Protein AF-A0A5N8YRC0-F1 (afdb_monomer)

Sequence (145 aa):
MTNIEQLAKLLASRNSIDKEIGDIIGRPALTGHIGEYIAANVFNIALSESASEKSLDGYFQSGKLAGKSVNIKYYTVMGRLLDITPDSLPNYYLVMVGSSVAGESSRETIYPTDIASVYLFESTSVQQIQRYAKRTRATPIQICR

Secondary structure (DSSP, 8-state):
--HHHHHHHHHHHHHHHHHHHHHHHTS---HHHHHHHHHHHHHTEEE-S-TTSTT--EEE-SGGGTT-EEEEEEESS--S-----TTS--SEEEEEEPPPP--SSTTS--------EEEEEEHHHHHHHHHHHHHS-PPPP----

Solvent-accessible surface area (backbone atoms only — not comparable to full-atom values): 8608 Å² total; per-residue (Å²): 136,53,74,66,61,53,48,53,52,54,52,53,55,48,53,52,52,37,45,57,47,13,69,73,68,74,44,72,63,42,61,62,53,51,37,47,51,51,47,26,71,74,63,44,30,51,65,55,94,56,85,80,50,86,38,47,45,27,28,26,71,52,75,98,50,45,76,37,36,27,24,73,44,50,36,41,48,74,62,100,69,82,92,79,49,90,92,47,73,31,54,28,38,41,39,35,25,13,50,81,70,93,60,96,50,80,90,85,53,78,79,44,87,50,77,68,44,77,46,78,43,49,41,70,60,53,51,51,53,52,57,52,49,73,74,39,96,67,74,89,81,85,87,79,134

Structure (mmCIF, N/CA/C/O backbone):
data_AF-A0A5N8YRC0-F1
#
_entry.id   AF-A0A5N8YRC0-F1
#
loop_
_atom_site.group_PDB
_atom_site.id
_atom_site.type_symbol
_atom_site.label_atom_id
_atom_site.label_alt_id
_atom_site.label_comp_id
_atom_site.label_asym_id
_atom_site.label_entity_id
_atom_site.label_seq_id
_atom_site.pdbx_PDB_ins_code
_atom_site.Cartn_x
_atom_site.Cartn_y
_atom_site.Cartn_z
_atom_site.occupancy
_atom_site.B_iso_or_equiv
_atom_site.auth_seq_id
_atom_site.auth_comp_id
_atom_site.auth_asym_id
_atom_site.auth_atom_id
_atom_site.pdbx_PDB_model_num
ATOM 1 N N . MET A 1 1 ? 21.860 -0.407 -31.370 1.00 72.81 1 MET A N 1
ATOM 2 C CA . MET A 1 1 ? 20.988 -0.957 -30.318 1.00 72.81 1 MET A CA 1
ATOM 3 C C . MET A 1 1 ? 19.606 -0.367 -30.527 1.00 72.81 1 MET A C 1
ATOM 5 O O . MET A 1 1 ? 19.508 0.845 -30.671 1.00 72.81 1 MET A O 1
ATOM 9 N N . THR A 1 2 ? 18.582 -1.198 -30.680 1.00 94.00 2 THR A N 1
ATOM 10 C CA . THR A 1 2 ? 17.208 -0.765 -30.986 1.00 94.00 2 THR A CA 1
ATOM 11 C C . THR A 1 2 ? 16.439 -0.401 -29.709 1.00 94.00 2 THR A C 1
ATOM 13 O O . THR A 1 2 ? 16.813 -0.822 -28.613 1.00 94.00 2 THR A O 1
ATOM 16 N N . ASN A 1 3 ? 15.331 0.344 -29.830 1.00 96.12 3 ASN A N 1
ATOM 17 C CA . ASN A 1 3 ? 14.487 0.699 -28.675 1.00 96.12 3 ASN A CA 1
ATOM 18 C C . ASN A 1 3 ? 13.998 -0.541 -27.904 1.00 96.12 3 ASN A C 1
ATOM 20 O O . ASN A 1 3 ? 13.901 -0.509 -26.679 1.00 96.12 3 ASN A O 1
ATOM 24 N N . ILE A 1 4 ? 13.729 -1.648 -28.607 1.00 97.06 4 ILE A N 1
ATOM 25 C CA . ILE A 1 4 ? 13.263 -2.891 -27.983 1.00 97.06 4 ILE A CA 1
ATOM 26 C C . ILE A 1 4 ? 14.382 -3.609 -27.214 1.00 97.06 4 ILE A C 1
ATOM 28 O O . ILE A 1 4 ? 14.144 -4.114 -26.120 1.00 97.06 4 ILE A O 1
ATOM 32 N N . G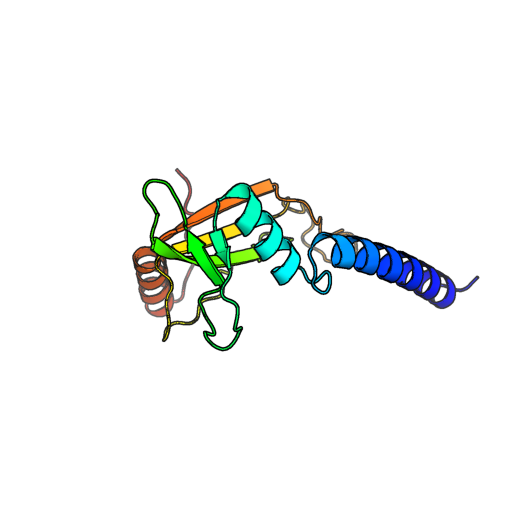LU A 1 5 ? 15.620 -3.585 -27.717 1.00 96.88 5 GLU A N 1
ATOM 33 C CA . GLU A 1 5 ? 16.788 -4.125 -27.006 1.00 96.88 5 GLU A CA 1
ATOM 34 C C . GLU A 1 5 ? 17.095 -3.322 -25.738 1.00 96.88 5 GLU A C 1
ATOM 36 O O . GLU A 1 5 ? 17.454 -3.891 -24.706 1.00 96.88 5 GLU A O 1
ATOM 41 N N . GLN A 1 6 ? 16.942 -1.996 -25.798 1.00 97.38 6 GLN A N 1
ATOM 42 C CA . GLN A 1 6 ? 17.086 -1.137 -24.624 1.00 97.38 6 GLN A CA 1
ATOM 43 C C . GLN A 1 6 ? 16.000 -1.415 -23.585 1.00 97.38 6 GLN A C 1
ATOM 45 O O . GLN A 1 6 ? 16.320 -1.574 -22.406 1.00 97.38 6 GLN A O 1
ATOM 50 N N . LEU A 1 7 ? 14.742 -1.539 -24.013 1.00 96.88 7 LEU A N 1
ATOM 51 C CA . LEU A 1 7 ? 13.634 -1.872 -23.122 1.00 96.88 7 LEU A CA 1
ATOM 52 C C . LEU A 1 7 ? 13.839 -3.233 -22.444 1.00 96.88 7 LEU A C 1
ATOM 54 O O . LEU A 1 7 ? 13.665 -3.338 -21.234 1.00 96.88 7 LEU A O 1
ATOM 58 N N . ALA A 1 8 ? 14.273 -4.256 -23.185 1.00 97.56 8 ALA A N 1
ATOM 59 C CA . ALA A 1 8 ? 14.539 -5.579 -22.624 1.00 97.56 8 ALA A CA 1
ATOM 60 C C . ALA A 1 8 ? 15.605 -5.545 -21.513 1.00 97.56 8 ALA A C 1
ATOM 62 O O . ALA A 1 8 ? 15.423 -6.173 -20.470 1.00 97.56 8 ALA A O 1
ATOM 63 N N . LYS A 1 9 ? 16.686 -4.769 -21.690 1.00 97.56 9 LYS A N 1
ATOM 64 C CA . LYS A 1 9 ? 17.712 -4.597 -20.646 1.00 97.56 9 LYS A CA 1
ATOM 65 C C . LYS A 1 9 ? 17.160 -3.897 -19.405 1.00 97.56 9 LYS A C 1
ATOM 67 O O . LYS A 1 9 ? 17.417 -4.353 -18.297 1.00 97.56 9 LYS A O 1
ATOM 72 N N . LEU A 1 10 ? 16.374 -2.833 -19.585 1.00 97.69 10 LEU A N 1
ATOM 73 C CA . LEU A 1 10 ? 15.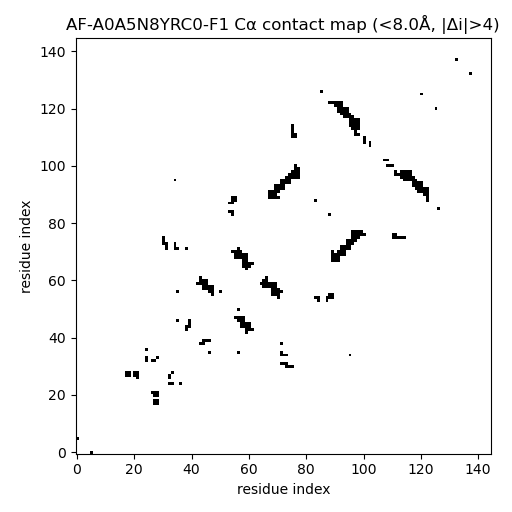748 -2.116 -18.470 1.00 97.69 10 LEU A CA 1
ATOM 74 C C . LEU A 1 10 ? 14.769 -3.007 -17.696 1.00 97.69 10 LEU A C 1
ATOM 76 O O . LEU A 1 10 ? 14.752 -2.971 -16.469 1.00 97.69 10 LEU A O 1
ATOM 80 N N . LEU A 1 11 ? 13.995 -3.842 -18.394 1.00 97.56 11 LEU A N 1
ATOM 81 C CA . LEU A 1 11 ? 13.104 -4.816 -17.762 1.00 97.56 11 LEU A CA 1
ATOM 82 C C . LEU A 1 11 ? 13.881 -5.877 -16.974 1.00 97.56 11 LEU A C 1
ATOM 84 O O . LEU A 1 11 ? 13.478 -6.220 -15.869 1.00 97.56 11 LEU A O 1
ATOM 88 N N . ALA A 1 12 ? 15.015 -6.357 -17.489 1.00 97.31 12 ALA A N 1
ATOM 89 C CA . ALA A 1 12 ? 15.867 -7.291 -16.754 1.00 97.31 12 ALA A CA 1
ATOM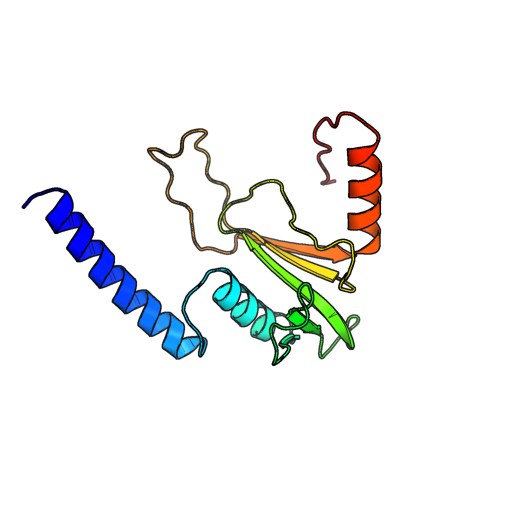 90 C C . ALA A 1 12 ? 16.434 -6.662 -15.469 1.00 97.31 12 ALA A C 1
ATOM 92 O O . ALA A 1 12 ? 16.382 -7.283 -14.408 1.00 97.31 12 ALA A O 1
ATOM 93 N N . SER A 1 13 ? 16.909 -5.413 -15.540 1.00 97.88 13 SER A N 1
ATOM 94 C CA . SER A 1 13 ? 17.353 -4.664 -14.357 1.00 97.88 13 SER A CA 1
ATOM 95 C C . SER A 1 13 ? 16.222 -4.460 -13.351 1.00 97.88 13 SER A C 1
ATOM 97 O O . SER A 1 13 ? 16.422 -4.682 -12.160 1.00 97.88 13 SER A O 1
ATOM 99 N N . ARG A 1 14 ? 15.019 -4.104 -13.819 1.00 95.56 14 ARG A N 1
ATOM 100 C CA . ARG A 1 14 ? 13.838 -3.974 -12.960 1.00 95.56 14 ARG A CA 1
ATOM 101 C C . ARG A 1 14 ? 13.496 -5.289 -12.263 1.00 95.56 14 ARG A C 1
ATOM 103 O O . ARG A 1 14 ? 13.290 -5.281 -11.061 1.00 95.56 14 ARG A O 1
ATOM 110 N N . ASN A 1 15 ? 13.500 -6.409 -12.982 1.00 97.31 15 ASN A N 1
ATOM 111 C CA . ASN A 1 15 ? 13.211 -7.719 -12.397 1.00 97.31 15 ASN A CA 1
ATOM 112 C C . ASN A 1 15 ? 14.221 -8.106 -11.302 1.00 97.31 15 ASN A C 1
ATOM 114 O O . ASN A 1 15 ? 13.838 -8.746 -10.326 1.00 97.31 15 ASN A O 1
ATOM 118 N N . SER A 1 16 ? 15.495 -7.721 -11.445 1.00 98.00 16 SER A N 1
ATOM 119 C CA . SER A 1 16 ? 16.504 -7.919 -10.393 1.00 98.00 16 SER A CA 1
ATOM 120 C C . SER A 1 16 ? 16.170 -7.112 -9.139 1.00 98.00 16 SER A C 1
ATOM 122 O O . SER A 1 16 ? 16.147 -7.667 -8.047 1.00 98.00 16 SER A O 1
ATOM 124 N N . ILE A 1 17 ? 15.837 -5.830 -9.306 1.00 97.25 17 ILE A N 1
ATOM 125 C CA . ILE A 1 17 ? 15.443 -4.947 -8.199 1.00 97.25 17 ILE A CA 1
ATOM 126 C C . ILE A 1 17 ? 14.168 -5.467 -7.521 1.00 97.25 17 ILE A C 1
ATOM 128 O O . ILE A 1 17 ? 14.111 -5.560 -6.299 1.00 97.25 17 ILE A O 1
ATOM 132 N N . ASP A 1 18 ? 13.161 -5.865 -8.301 1.00 97.00 18 ASP A N 1
ATOM 133 C CA . ASP A 1 18 ? 11.906 -6.415 -7.781 1.00 97.00 18 ASP A CA 1
ATOM 134 C C . ASP A 1 18 ? 12.145 -7.726 -7.012 1.00 97.00 18 ASP A C 1
ATOM 136 O O . ASP A 1 18 ? 11.4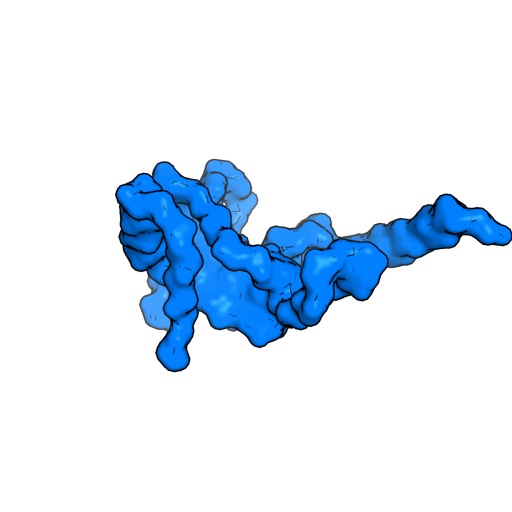52 -8.004 -6.031 1.00 97.00 18 ASP A O 1
ATOM 140 N N . LYS A 1 19 ? 13.153 -8.519 -7.404 1.00 97.88 19 LYS A N 1
ATOM 141 C CA . LYS A 1 19 ? 13.583 -9.692 -6.636 1.00 97.88 19 LYS A CA 1
ATOM 142 C C . LYS A 1 19 ? 14.221 -9.287 -5.306 1.00 97.88 19 LYS A C 1
ATOM 144 O O . LYS A 1 19 ? 13.851 -9.853 -4.286 1.00 97.88 19 LYS A O 1
ATOM 149 N N . GLU A 1 20 ? 15.132 -8.318 -5.300 1.00 98.50 20 GLU A N 1
ATOM 150 C CA . GLU A 1 20 ? 15.769 -7.824 -4.068 1.00 98.50 20 GLU A CA 1
ATOM 151 C C . GLU A 1 20 ? 14.737 -7.248 -3.085 1.00 98.50 20 GLU A C 1
ATOM 153 O O . GLU A 1 20 ? 14.762 -7.565 -1.897 1.00 98.50 20 GLU A O 1
ATOM 158 N N . ILE A 1 21 ? 13.769 -6.471 -3.582 1.00 97.62 21 ILE A N 1
ATOM 159 C CA . ILE A 1 21 ? 12.629 -6.000 -2.783 1.00 97.62 21 ILE A CA 1
ATOM 160 C C . ILE A 1 21 ? 11.823 -7.194 -2.268 1.00 97.62 21 ILE A C 1
ATOM 162 O O . ILE A 1 21 ? 11.450 -7.224 -1.097 1.00 97.62 21 ILE A O 1
ATOM 166 N N . GLY A 1 22 ? 11.562 -8.182 -3.127 1.00 97.25 22 GLY A N 1
ATOM 167 C CA . GLY A 1 22 ? 10.813 -9.377 -2.763 1.00 97.25 22 GLY A CA 1
ATOM 168 C C . GLY A 1 22 ? 11.467 -10.196 -1.651 1.00 97.25 22 GLY A C 1
ATOM 169 O O . GLY A 1 22 ? 10.771 -10.671 -0.755 1.00 97.25 22 GLY A O 1
ATOM 170 N N . ASP A 1 23 ? 12.796 -10.289 -1.667 1.00 98.06 23 ASP A N 1
ATOM 171 C CA . ASP A 1 23 ? 13.591 -10.947 -0.630 1.00 98.06 23 ASP A CA 1
ATOM 172 C C . ASP A 1 23 ? 13.495 -10.189 0.717 1.00 98.06 23 ASP A C 1
ATOM 174 O O . ASP A 1 23 ? 13.475 -10.820 1.772 1.00 98.06 23 ASP A O 1
ATOM 178 N N . ILE A 1 24 ? 13.360 -8.853 0.701 1.00 97.75 24 ILE A N 1
ATOM 179 C CA . ILE A 1 24 ? 13.154 -8.023 1.907 1.00 97.75 24 ILE A CA 1
ATOM 180 C C . ILE A 1 24 ? 11.730 -8.170 2.459 1.00 97.75 24 ILE A C 1
ATOM 182 O O . ILE A 1 24 ? 11.544 -8.325 3.668 1.00 97.75 24 ILE A O 1
ATOM 186 N N . ILE A 1 25 ? 10.717 -8.088 1.589 1.00 95.88 25 ILE A N 1
ATOM 187 C CA . ILE A 1 25 ? 9.309 -8.067 2.018 1.00 95.88 25 ILE A CA 1
ATOM 188 C C . ILE A 1 25 ? 8.697 -9.468 2.171 1.00 95.88 25 ILE A C 1
ATOM 190 O O . ILE A 1 25 ? 7.574 -9.599 2.654 1.00 95.88 25 ILE A O 1
ATOM 194 N N . GLY A 1 26 ? 9.405 -10.514 1.731 1.00 95.19 26 GLY A N 1
ATOM 195 C CA . GLY A 1 26 ? 8.958 -11.910 1.764 1.00 95.19 26 GLY A CA 1
ATOM 196 C C . GLY A 1 26 ? 7.842 -12.253 0.767 1.00 95.19 26 GLY A C 1
ATOM 197 O O . GLY A 1 26 ? 7.210 -13.301 0.889 1.00 95.19 26 GLY A O 1
ATOM 198 N N . ARG A 1 27 ? 7.550 -11.372 -0.199 1.00 93.12 27 ARG A N 1
ATOM 199 C CA . ARG A 1 27 ? 6.461 -11.490 -1.192 1.00 93.12 27 ARG A CA 1
ATOM 200 C C . ARG A 1 27 ? 6.866 -10.800 -2.501 1.00 93.12 27 ARG A C 1
ATOM 202 O O . ARG A 1 27 ? 7.748 -9.954 -2.474 1.00 93.12 27 ARG A O 1
ATOM 209 N N . PRO A 1 28 ? 6.225 -11.079 -3.652 1.00 95.50 28 PRO A N 1
ATOM 210 C CA . PRO A 1 28 ? 6.515 -10.349 -4.890 1.00 95.50 28 PRO A CA 1
ATOM 211 C C . PRO A 1 28 ? 6.369 -8.830 -4.711 1.00 95.50 28 PRO A C 1
ATOM 213 O O . PRO A 1 28 ? 5.407 -8.402 -4.072 1.00 95.50 28 PRO A O 1
ATOM 216 N N . ALA A 1 29 ? 7.262 -8.033 -5.309 1.00 94.44 29 ALA A N 1
ATOM 217 C CA . ALA A 1 29 ? 7.330 -6.567 -5.203 1.00 94.44 29 ALA A CA 1
ATOM 218 C C . ALA A 1 29 ? 6.191 -5.821 -5.936 1.00 94.44 29 ALA A C 1
ATOM 220 O O . ALA A 1 29 ? 6.397 -4.899 -6.722 1.00 94.44 29 ALA A O 1
ATOM 221 N N . LEU A 1 30 ? 4.950 -6.231 -5.685 1.00 92.00 30 LEU A N 1
ATOM 222 C CA . LEU A 1 30 ? 3.754 -5.531 -6.128 1.00 92.00 30 LEU A CA 1
ATOM 223 C C . LEU A 1 30 ? 3.496 -4.340 -5.206 1.00 92.00 30 LEU A C 1
ATOM 225 O O . LEU A 1 30 ? 3.705 -4.432 -3.998 1.00 92.00 30 LEU A O 1
ATOM 229 N N . THR A 1 31 ? 2.959 -3.247 -5.753 1.00 90.38 31 THR A N 1
ATOM 230 C CA . THR A 1 31 ? 2.630 -2.033 -4.986 1.00 90.38 31 THR A CA 1
ATOM 231 C C . THR A 1 31 ? 1.795 -2.338 -3.739 1.00 90.38 31 THR A C 1
ATOM 233 O O . THR A 1 31 ? 2.095 -1.814 -2.673 1.00 90.38 31 THR A O 1
ATOM 236 N N . GLY A 1 32 ? 0.804 -3.233 -3.840 1.00 90.56 32 GLY A N 1
ATOM 237 C CA . GLY A 1 32 ? 0.001 -3.667 -2.691 1.00 90.56 32 GLY A CA 1
ATOM 238 C C . GLY A 1 32 ? 0.843 -4.308 -1.585 1.00 90.56 32 GLY A C 1
ATOM 239 O O . GLY A 1 32 ? 0.802 -3.847 -0.452 1.00 90.56 32 GLY A O 1
ATOM 240 N N . HIS A 1 33 ? 1.687 -5.288 -1.922 1.00 93.75 33 HIS A N 1
ATOM 241 C CA . HIS A 1 33 ? 2.533 -5.981 -0.943 1.00 93.75 33 HIS A CA 1
ATOM 242 C C . HIS A 1 33 ? 3.586 -5.064 -0.312 1.00 93.75 33 HIS A C 1
ATOM 244 O O . HIS A 1 33 ? 3.845 -5.157 0.884 1.00 93.75 33 HIS A O 1
ATOM 250 N N . ILE A 1 34 ? 4.181 -4.163 -1.101 1.00 94.94 34 ILE A N 1
ATOM 251 C CA . ILE A 1 34 ? 5.111 -3.152 -0.583 1.00 94.94 34 ILE A CA 1
ATOM 252 C C . ILE A 1 34 ? 4.377 -2.244 0.412 1.00 94.94 34 ILE A C 1
ATOM 254 O O . ILE A 1 34 ? 4.882 -1.986 1.502 1.00 94.94 34 ILE A O 1
ATOM 258 N N . GLY A 1 35 ? 3.167 -1.799 0.059 1.00 94.06 35 GLY A N 1
ATOM 259 C CA . GLY A 1 35 ? 2.321 -0.997 0.938 1.00 94.06 35 GLY A CA 1
ATOM 260 C C . GLY A 1 35 ? 1.975 -1.727 2.237 1.00 94.06 35 GLY A C 1
ATOM 261 O O . GLY A 1 35 ? 2.182 -1.185 3.319 1.00 94.06 35 GLY A O 1
ATOM 262 N N . GLU A 1 36 ? 1.510 -2.970 2.149 1.00 95.50 36 GLU A N 1
ATOM 263 C CA . GLU A 1 36 ? 1.219 -3.819 3.309 1.00 95.50 36 GLU A CA 1
ATOM 264 C C . GLU A 1 36 ? 2.440 -3.974 4.221 1.00 95.50 36 GLU A C 1
ATOM 266 O O . GLU A 1 36 ? 2.333 -3.758 5.427 1.00 95.50 36 GLU A O 1
ATOM 271 N N . TYR A 1 37 ? 3.611 -4.282 3.653 1.00 96.56 37 TYR A N 1
ATOM 272 C CA . TYR A 1 37 ? 4.850 -4.445 4.410 1.00 96.56 37 TYR A CA 1
ATOM 273 C C . TYR A 1 37 ? 5.247 -3.162 5.148 1.00 96.56 37 TYR A C 1
ATOM 275 O O . TYR A 1 37 ? 5.544 -3.196 6.345 1.00 96.56 37 TYR A O 1
ATOM 283 N N . ILE A 1 38 ? 5.226 -2.014 4.464 1.00 96.31 38 ILE A N 1
ATOM 284 C CA . ILE A 1 38 ? 5.537 -0.719 5.082 1.00 96.31 38 ILE A CA 1
ATOM 285 C C . ILE A 1 38 ? 4.538 -0.423 6.202 1.00 96.31 38 ILE A C 1
ATOM 287 O O . ILE A 1 38 ? 4.939 -0.080 7.314 1.00 96.31 38 ILE A O 1
ATOM 291 N N . ALA A 1 39 ? 3.243 -0.592 5.938 1.00 96.19 39 ALA A N 1
ATOM 292 C CA . ALA A 1 39 ? 2.199 -0.296 6.906 1.00 96.19 39 ALA A CA 1
ATOM 293 C C . ALA A 1 39 ? 2.286 -1.189 8.155 1.00 96.19 39 ALA A C 1
ATOM 295 O O . ALA A 1 39 ? 2.161 -0.685 9.273 1.00 96.19 39 ALA A O 1
ATOM 296 N N . ALA A 1 40 ? 2.559 -2.484 7.976 1.00 96.81 40 ALA A N 1
ATOM 297 C CA . ALA A 1 40 ? 2.766 -3.435 9.063 1.00 96.81 40 ALA A CA 1
ATOM 298 C C . ALA A 1 40 ? 3.877 -2.988 10.015 1.00 96.81 40 ALA A C 1
ATOM 300 O O . ALA A 1 40 ? 3.666 -2.930 11.227 1.00 96.81 40 ALA A O 1
ATOM 301 N N . ASN A 1 41 ? 5.025 -2.599 9.458 1.00 96.81 41 ASN A N 1
ATOM 302 C CA . ASN A 1 41 ? 6.201 -2.216 10.234 1.00 96.81 41 ASN A CA 1
ATOM 303 C C . ASN A 1 41 ? 6.079 -0.817 10.861 1.00 96.81 41 ASN A C 1
ATOM 305 O O . ASN A 1 41 ? 6.502 -0.618 11.997 1.00 96.81 41 ASN A O 1
ATOM 309 N N . VAL A 1 42 ? 5.495 0.155 10.154 1.00 96.50 42 VAL A N 1
ATOM 310 C CA . VAL A 1 42 ? 5.414 1.549 10.629 1.00 96.50 42 VAL A CA 1
ATOM 311 C C . VAL A 1 42 ? 4.262 1.759 11.614 1.00 96.50 42 VAL A C 1
ATOM 313 O O . VAL A 1 42 ? 4.414 2.497 12.587 1.00 96.50 42 VAL A O 1
ATOM 316 N N . PHE A 1 43 ? 3.113 1.115 11.392 1.00 95.31 43 PHE A N 1
ATOM 317 C CA . PHE A 1 43 ? 1.902 1.317 12.202 1.00 95.31 43 PHE A CA 1
ATOM 318 C C . PHE A 1 43 ? 1.585 0.149 13.140 1.00 95.31 43 PHE A C 1
ATOM 320 O O . PHE A 1 43 ? 0.521 0.145 13.763 1.00 95.31 43 PHE A O 1
ATOM 327 N N . ASN A 1 44 ? 2.504 -0.813 13.266 1.00 97.00 44 ASN A N 1
ATOM 328 C CA . ASN A 1 44 ? 2.357 -2.007 14.096 1.00 97.00 44 ASN A CA 1
ATOM 329 C C . ASN A 1 44 ? 1.039 -2.748 13.795 1.00 97.00 44 ASN A C 1
ATOM 331 O O . ASN A 1 44 ? 0.147 -2.855 14.643 1.00 97.00 44 ASN A O 1
ATOM 335 N N . ILE A 1 45 ? 0.891 -3.192 12.544 1.00 96.88 45 ILE A N 1
ATOM 336 C CA . ILE A 1 45 ? -0.286 -3.921 12.050 1.00 96.88 45 ILE A CA 1
ATOM 337 C C . ILE A 1 45 ? 0.098 -5.388 11.860 1.00 96.88 45 ILE A C 1
ATOM 339 O O . ILE A 1 45 ? 1.064 -5.692 11.165 1.00 96.88 45 ILE A O 1
ATOM 343 N N . ALA A 1 46 ? -0.688 -6.300 12.434 1.00 96.44 46 ALA A N 1
ATOM 344 C CA . ALA A 1 46 ? -0.595 -7.713 12.090 1.00 96.44 46 ALA A CA 1
ATOM 345 C C . ALA A 1 46 ? -1.402 -7.955 10.818 1.00 96.44 46 ALA A C 1
ATOM 347 O O . ALA A 1 46 ? -2.622 -7.755 10.815 1.00 96.44 46 ALA A O 1
ATOM 348 N N . LEU A 1 47 ? -0.711 -8.352 9.751 1.00 94.44 47 LEU A N 1
ATOM 349 C CA . LEU A 1 47 ? -1.334 -8.682 8.476 1.00 94.44 47 LEU A CA 1
ATOM 350 C C . LEU A 1 47 ? -2.083 -10.014 8.575 1.00 94.44 47 LEU A C 1
ATOM 352 O O . LEU A 1 47 ? -1.641 -10.942 9.253 1.00 94.44 47 LEU A O 1
ATOM 356 N N . SER A 1 48 ? -3.221 -10.107 7.898 1.00 89.50 48 SER A N 1
ATOM 357 C CA . SER A 1 48 ? -3.991 -11.344 7.807 1.00 89.50 48 SER A CA 1
ATOM 358 C C . SER A 1 48 ? -3.285 -12.360 6.903 1.00 89.50 48 SER A C 1
ATOM 360 O O . SER A 1 48 ? -2.842 -12.033 5.807 1.00 89.50 48 SER A O 1
ATOM 362 N N . GLU A 1 49 ? -3.204 -13.616 7.350 1.00 74.44 49 GLU A N 1
ATOM 363 C CA . GLU A 1 49 ? -2.488 -14.685 6.629 1.00 74.44 49 GLU A CA 1
ATOM 364 C C . GLU A 1 49 ? -3.190 -15.134 5.336 1.00 74.44 49 GLU A C 1
ATOM 366 O O . GLU A 1 49 ? -2.553 -15.691 4.442 1.00 74.44 49 GLU A O 1
ATOM 371 N N . SER A 1 50 ? -4.500 -14.893 5.213 1.00 64.44 50 SER A N 1
ATOM 372 C CA . SER A 1 50 ? -5.301 -15.321 4.066 1.00 64.44 50 SER A CA 1
ATOM 373 C C . SER A 1 50 ? -5.926 -14.134 3.342 1.00 64.44 50 SER A C 1
ATOM 375 O O . SER A 1 50 ? -6.741 -13.407 3.905 1.00 64.44 50 SER A O 1
ATOM 377 N N . ALA A 1 51 ? -5.640 -14.022 2.043 1.00 58.06 51 ALA A N 1
ATOM 378 C CA . ALA A 1 51 ? -6.272 -13.074 1.120 1.00 58.06 51 ALA A CA 1
ATOM 379 C C . ALA A 1 51 ? -7.762 -13.386 0.826 1.00 58.06 51 ALA A C 1
ATOM 381 O O . ALA A 1 51 ? -8.350 -12.827 -0.102 1.00 58.06 51 ALA A O 1
ATOM 382 N N . SER A 1 52 ? -8.382 -14.317 1.563 1.00 56.69 52 SER A N 1
ATOM 383 C CA . SER A 1 52 ? -9.789 -14.699 1.391 1.00 56.69 52 SER A CA 1
ATOM 384 C C . SER A 1 52 ? -10.771 -13.639 1.903 1.00 56.69 52 SER A C 1
ATOM 386 O O . SER A 1 52 ? -11.899 -13.567 1.415 1.00 56.69 52 SER A O 1
ATOM 388 N N . GLU A 1 53 ? -10.349 -12.794 2.843 1.00 61.03 53 GLU A N 1
ATOM 389 C CA . GLU A 1 53 ? -11.109 -11.639 3.328 1.00 61.03 53 GLU A CA 1
ATOM 390 C C . GLU A 1 53 ? -10.866 -10.455 2.373 1.00 61.03 53 GLU A C 1
ATOM 392 O O . GLU A 1 53 ? -9.945 -9.669 2.559 1.00 61.03 53 GLU A O 1
ATOM 397 N N . LYS A 1 54 ? -11.677 -10.340 1.309 1.00 64.69 54 LYS A N 1
ATOM 398 C CA . LYS A 1 54 ? -11.507 -9.407 0.162 1.00 64.69 54 LYS A CA 1
ATOM 399 C C . LYS A 1 54 ? -11.396 -7.897 0.482 1.00 64.69 54 LYS A C 1
ATOM 401 O O . LYS A 1 54 ? -11.417 -7.076 -0.435 1.00 64.69 54 LYS A O 1
ATOM 406 N N . SER A 1 55 ? -11.352 -7.493 1.741 1.00 74.06 55 SER A N 1
ATOM 407 C CA . SER A 1 55 ? -11.450 -6.093 2.165 1.00 74.06 55 SER A CA 1
ATOM 408 C C . SER A 1 55 ? -10.706 -5.766 3.457 1.00 74.06 55 SER A C 1
ATOM 410 O O . SER A 1 55 ? -10.820 -4.641 3.948 1.00 74.06 55 SER A O 1
ATOM 412 N N . LEU A 1 56 ? -9.961 -6.717 4.018 1.00 86.81 56 LEU A N 1
ATOM 413 C CA . LEU A 1 56 ? -9.262 -6.561 5.285 1.00 86.81 56 LEU A CA 1
ATOM 414 C C . LEU A 1 56 ? -7.845 -7.088 5.126 1.00 86.81 56 LEU A C 1
ATOM 416 O O . LEU A 1 56 ? -7.653 -8.257 4.811 1.00 86.81 56 LEU A O 1
ATOM 420 N N . ASP A 1 57 ? -6.871 -6.220 5.385 1.00 92.44 57 ASP A N 1
ATOM 421 C CA . ASP A 1 57 ? -5.459 -6.574 5.236 1.00 92.44 57 ASP A CA 1
ATOM 422 C C . ASP A 1 57 ? -4.815 -6.884 6.590 1.00 92.44 57 ASP A C 1
ATOM 424 O O . ASP A 1 57 ? -3.820 -7.600 6.649 1.00 92.44 57 ASP A O 1
ATOM 428 N N . GLY A 1 58 ? -5.383 -6.387 7.696 1.00 94.62 58 GLY A N 1
ATOM 429 C CA . GLY A 1 58 ? -4.903 -6.722 9.032 1.00 94.62 58 GLY A CA 1
ATOM 430 C C . GLY A 1 58 ? -5.599 -5.996 10.178 1.00 94.62 58 GLY A C 1
ATOM 431 O O . GLY A 1 58 ? -6.674 -5.407 10.025 1.00 94.62 58 GLY A O 1
ATOM 432 N N . TYR A 1 59 ? -4.946 -6.027 11.342 1.00 96.12 59 TYR A N 1
ATOM 433 C CA . TYR A 1 59 ? -5.403 -5.395 12.583 1.00 96.12 59 TYR A CA 1
ATOM 434 C C . TYR A 1 59 ? -4.271 -4.639 13.277 1.00 96.12 59 TYR A C 1
ATOM 436 O O . TYR A 1 59 ? -3.176 -5.180 13.461 1.00 96.12 59 TYR A O 1
ATOM 444 N N . PHE A 1 60 ? -4.549 -3.418 13.736 1.00 97.12 60 PHE A N 1
ATOM 445 C CA . PHE A 1 60 ? -3.608 -2.676 14.580 1.00 97.12 60 PHE A CA 1
ATOM 446 C C . PHE A 1 60 ? -3.344 -3.437 15.884 1.00 97.12 60 PHE A C 1
ATOM 448 O O . PHE A 1 60 ? -4.279 -3.877 16.555 1.00 97.12 60 PHE A O 1
ATOM 455 N N . GLN A 1 61 ? -2.077 -3.553 16.272 1.00 98.00 61 GLN A N 1
ATOM 456 C CA . GLN A 1 61 ? -1.661 -4.322 17.449 1.00 98.00 61 GLN A CA 1
ATOM 457 C C . GLN A 1 61 ? -1.510 -3.469 18.712 1.00 98.00 61 GLN A C 1
ATOM 459 O O . GLN A 1 61 ? -1.467 -3.999 19.819 1.00 98.00 61 GLN A O 1
ATOM 464 N N . SER A 1 62 ? -1.434 -2.143 18.582 1.00 92.81 62 SER A N 1
ATOM 465 C CA . SER A 1 62 ? -1.159 -1.255 19.716 1.00 92.81 62 SER A CA 1
ATOM 466 C C . SER A 1 62 ? -1.823 0.115 19.600 1.00 92.81 62 SER A C 1
ATOM 468 O O . SER A 1 62 ? -2.292 0.519 18.537 1.00 92.81 62 SER A O 1
ATOM 470 N N . GLY A 1 63 ? -1.813 0.863 20.705 1.00 93.94 63 GLY A N 1
ATOM 471 C CA . GLY A 1 63 ? -2.332 2.228 20.763 1.00 93.94 63 GLY A CA 1
ATOM 472 C C . GLY A 1 63 ? -3.861 2.293 20.759 1.00 93.94 63 GLY A C 1
ATOM 473 O O . GLY A 1 63 ? -4.549 1.313 21.026 1.00 93.94 63 GLY A O 1
ATOM 474 N N . LYS A 1 64 ? -4.412 3.474 20.452 1.00 94.81 64 LYS A N 1
ATOM 475 C CA . LYS A 1 64 ? -5.868 3.732 20.503 1.00 94.81 64 LYS A CA 1
ATOM 476 C C . LYS A 1 64 ? -6.681 2.923 19.488 1.00 94.81 64 LYS A C 1
ATOM 478 O O . LYS A 1 64 ? -7.895 2.824 19.629 1.00 94.81 64 LYS A O 1
ATOM 483 N N . LEU A 1 65 ? -6.018 2.390 18.466 1.00 95.31 65 LEU A N 1
ATOM 484 C CA . LEU A 1 65 ? -6.642 1.615 17.400 1.00 95.31 65 LEU A CA 1
ATOM 485 C C . LEU A 1 65 ? -6.457 0.106 17.590 1.00 95.31 65 LEU A C 1
ATOM 487 O O . LEU A 1 65 ? -6.890 -0.644 16.725 1.00 95.31 65 LEU A O 1
ATOM 491 N N . ALA A 1 66 ? -5.846 -0.350 18.691 1.00 96.75 66 ALA A N 1
ATOM 492 C CA . ALA A 1 66 ? -5.597 -1.770 18.932 1.00 96.75 66 ALA A CA 1
ATOM 493 C C . ALA A 1 66 ? -6.868 -2.621 18.739 1.00 96.75 66 ALA A C 1
ATOM 495 O O . ALA A 1 66 ? -7.946 -2.284 19.235 1.00 96.75 66 ALA A O 1
ATOM 496 N N . GLY A 1 67 ? -6.736 -3.709 17.980 1.00 95.94 67 GLY A N 1
ATOM 497 C CA . GLY A 1 67 ? -7.829 -4.615 17.624 1.00 95.94 67 GLY A CA 1
ATOM 498 C C . GLY A 1 67 ? -8.774 -4.102 16.531 1.00 95.94 67 GLY A C 1
ATOM 499 O O . GLY A 1 67 ? -9.693 -4.821 16.149 1.00 95.94 67 GLY A O 1
ATOM 500 N N . LYS A 1 68 ? -8.583 -2.885 16.003 1.00 95.38 68 LYS A N 1
ATOM 501 C CA . LYS A 1 68 ? -9.373 -2.369 14.877 1.00 95.38 68 LYS A CA 1
ATOM 502 C C . LYS A 1 68 ? -8.835 -2.903 13.557 1.00 95.38 68 LYS A C 1
ATOM 504 O O . LYS A 1 68 ? -7.623 -2.909 13.336 1.00 95.38 68 LYS A O 1
ATOM 509 N N . SER A 1 69 ? -9.745 -3.326 12.685 1.00 94.19 69 SER A N 1
ATOM 510 C CA . SER A 1 69 ? -9.402 -3.813 11.352 1.00 94.19 69 SER A CA 1
ATOM 511 C C . SER A 1 69 ? -9.033 -2.676 10.407 1.00 94.19 69 SER A C 1
ATOM 513 O O . SER A 1 69 ? -9.582 -1.570 10.491 1.00 94.19 69 SER A O 1
ATOM 515 N N . VAL A 1 70 ? -8.120 -2.959 9.482 1.00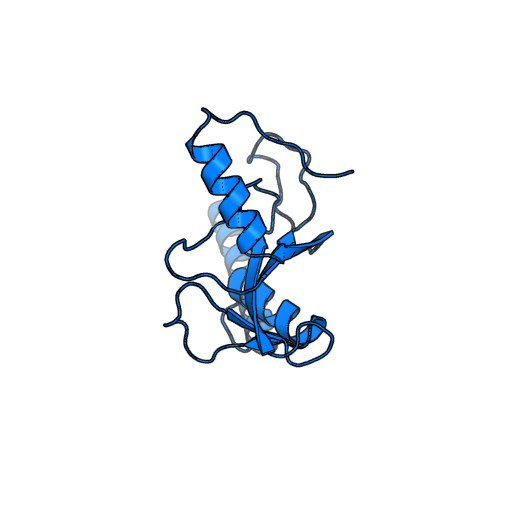 93.38 70 VAL A N 1
ATOM 516 C CA . VAL A 1 70 ? -7.613 -1.989 8.513 1.00 93.38 70 VAL A CA 1
ATOM 517 C C . VAL A 1 70 ? -7.518 -2.587 7.111 1.00 93.38 70 VAL A C 1
ATOM 519 O O . VAL A 1 70 ? -7.144 -3.747 6.940 1.00 93.38 70 VAL A O 1
ATOM 522 N N . ASN A 1 71 ? -7.855 -1.777 6.107 1.00 93.44 71 ASN A N 1
ATOM 523 C CA . ASN A 1 71 ? -7.487 -2.006 4.712 1.00 93.44 71 ASN A CA 1
ATOM 524 C C . ASN A 1 71 ? -6.434 -0.972 4.298 1.00 93.44 71 ASN A C 1
ATOM 526 O O . ASN A 1 71 ? -6.606 0.229 4.514 1.00 93.44 71 ASN A O 1
ATOM 530 N N . ILE A 1 72 ? -5.334 -1.444 3.740 1.00 93.44 72 ILE A N 1
ATOM 531 C CA . ILE A 1 72 ? -4.148 -0.696 3.369 1.00 93.44 72 ILE A CA 1
ATOM 532 C C . ILE A 1 72 ? -4.218 -0.434 1.865 1.00 93.44 72 ILE A C 1
ATOM 534 O O . ILE A 1 72 ? -4.278 -1.344 1.042 1.00 93.44 72 ILE A O 1
ATOM 538 N N . LYS A 1 73 ? -4.199 0.841 1.482 1.00 91.62 73 LYS A N 1
ATOM 539 C CA . LYS A 1 73 ? -4.134 1.264 0.083 1.00 91.62 73 LYS A CA 1
ATOM 540 C C . LYS A 1 73 ? -2.841 2.021 -0.146 1.00 91.62 73 LYS A C 1
ATOM 542 O O . LYS A 1 73 ? -2.583 3.010 0.534 1.00 91.62 73 LYS A O 1
ATOM 547 N N . TYR A 1 74 ? -2.062 1.590 -1.130 1.00 91.12 74 TYR A N 1
ATOM 548 C CA . TYR A 1 74 ? -0.896 2.332 -1.590 1.00 91.12 74 TYR A CA 1
ATOM 549 C C . TYR A 1 74 ? -1.087 2.752 -3.046 1.00 91.12 74 TYR A C 1
ATOM 551 O O . TYR A 1 74 ? -1.095 1.917 -3.951 1.00 91.12 74 TYR A O 1
ATOM 559 N N . TYR A 1 75 ? -1.256 4.056 -3.257 1.00 87.56 75 TYR A N 1
ATOM 560 C CA . TYR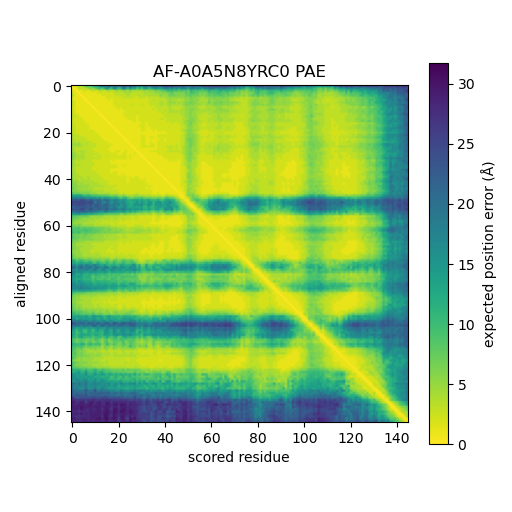 A 1 75 ? -1.361 4.659 -4.579 1.00 87.56 75 TYR A CA 1
ATOM 561 C C . TYR A 1 75 ? -0.072 5.423 -4.886 1.00 87.56 75 TYR A C 1
ATOM 563 O O . TYR A 1 75 ? 0.220 6.435 -4.253 1.00 87.56 75 TYR A O 1
ATOM 571 N N . THR A 1 76 ? 0.692 4.965 -5.878 1.00 80.88 76 THR A N 1
ATOM 572 C CA . THR A 1 76 ? 1.934 5.635 -6.317 1.00 80.88 76 THR A CA 1
ATOM 573 C C . THR A 1 76 ? 1.678 7.040 -6.859 1.00 80.88 76 THR A C 1
ATOM 575 O O . THR A 1 76 ? 2.551 7.896 -6.812 1.00 80.88 76 THR A O 1
ATOM 578 N N . VAL A 1 77 ? 0.452 7.305 -7.319 1.00 72.94 77 VAL A N 1
ATOM 579 C CA . VAL A 1 77 ? -0.025 8.628 -7.730 1.00 72.94 77 VAL A CA 1
ATOM 580 C C . VAL A 1 77 ? -1.372 8.901 -7.102 1.00 72.94 77 VAL A C 1
ATOM 582 O O . VAL A 1 77 ? -2.214 8.007 -7.015 1.00 72.94 77 VAL A O 1
ATOM 585 N N . MET A 1 78 ? -1.611 10.160 -6.741 1.00 66.81 78 MET A N 1
ATOM 586 C CA . MET A 1 78 ? -2.909 10.630 -6.269 1.00 66.81 78 MET A CA 1
ATOM 587 C C . MET A 1 78 ? -3.970 10.626 -7.385 1.00 66.81 78 MET A C 1
ATOM 589 O O . MET A 1 78 ? -4.392 11.666 -7.890 1.00 66.81 78 MET A O 1
ATOM 593 N N . GLY A 1 79 ? -4.453 9.443 -7.757 1.00 64.19 79 GLY A N 1
ATOM 594 C CA . GLY A 1 79 ? -5.763 9.295 -8.377 1.00 64.19 79 GLY A CA 1
ATOM 595 C C . GLY A 1 79 ? -6.790 9.545 -7.283 1.00 64.19 79 GLY A C 1
ATOM 596 O O . GLY A 1 79 ? -6.768 8.858 -6.271 1.00 64.19 79 GLY A O 1
ATOM 597 N N . ARG A 1 80 ? -7.655 10.552 -7.422 1.00 67.50 80 ARG A N 1
ATOM 598 C CA . ARG A 1 80 ? -8.648 10.974 -6.405 1.00 67.50 80 ARG A CA 1
ATOM 599 C C . ARG A 1 80 ? -9.764 9.933 -6.149 1.00 67.50 80 ARG A C 1
ATOM 601 O O . ARG A 1 80 ? -10.914 10.300 -5.932 1.00 67.50 80 ARG A O 1
ATOM 608 N N . LEU A 1 81 ? -9.448 8.643 -6.226 1.00 71.50 81 LEU A N 1
ATOM 609 C CA . LEU A 1 81 ? -10.343 7.508 -6.093 1.00 71.50 81 LEU A CA 1
ATOM 610 C C . LEU A 1 81 ? -9.848 6.611 -4.958 1.00 71.50 81 LEU A C 1
ATOM 612 O O . LEU A 1 81 ? -8.694 6.194 -4.940 1.00 71.50 81 LEU A O 1
ATOM 616 N N . LEU A 1 82 ? -10.749 6.294 -4.035 1.00 80.56 82 LEU A N 1
ATOM 617 C CA . LEU A 1 82 ? -10.535 5.271 -3.023 1.00 80.56 82 LEU A CA 1
ATOM 618 C C . LEU A 1 82 ? -11.380 4.058 -3.401 1.00 80.56 82 LEU A C 1
ATOM 620 O O . LEU A 1 82 ? -12.611 4.140 -3.388 1.00 80.56 82 LEU A O 1
ATOM 624 N N . ASP A 1 83 ? -10.719 2.957 -3.749 1.00 78.25 83 ASP A N 1
ATOM 625 C CA . ASP A 1 83 ? -11.401 1.690 -3.984 1.00 78.25 83 ASP A CA 1
ATOM 626 C C . ASP A 1 83 ? -11.878 1.087 -2.656 1.00 78.25 83 ASP A C 1
ATOM 628 O O . ASP A 1 83 ? -11.094 0.953 -1.710 1.00 78.25 83 ASP A O 1
ATOM 632 N N . ILE A 1 84 ? -13.164 0.740 -2.588 1.00 81.31 84 ILE A N 1
ATOM 633 C CA . ILE A 1 84 ? -13.772 0.115 -1.415 1.00 81.31 84 ILE A CA 1
ATOM 634 C C . ILE A 1 84 ? -14.652 -1.058 -1.825 1.00 81.31 84 ILE A C 1
ATOM 636 O O . ILE A 1 84 ? -15.308 -1.025 -2.865 1.00 81.31 84 ILE A O 1
ATOM 640 N N . THR A 1 85 ? -14.765 -2.024 -0.920 1.00 78.00 85 THR A N 1
ATOM 641 C CA . THR A 1 85 ? -15.665 -3.174 -1.033 1.00 78.00 85 THR A CA 1
ATOM 642 C C . THR A 1 85 ? -16.881 -2.936 -0.129 1.00 78.00 85 THR A C 1
ATOM 644 O O . THR A 1 85 ? -16.766 -3.112 1.079 1.00 78.00 85 THR A O 1
ATOM 647 N N . PRO A 1 86 ? -18.050 -2.509 -0.645 1.00 69.75 86 PRO A N 1
ATOM 648 C CA . PRO A 1 86 ? -19.168 -2.068 0.200 1.00 69.75 86 PRO A CA 1
ATOM 649 C C . PRO A 1 86 ? -19.724 -3.145 1.139 1.00 69.75 86 PRO A C 1
ATOM 651 O O . PRO A 1 86 ? -20.213 -2.814 2.216 1.00 69.75 86 PRO A O 1
ATOM 654 N N . ASP A 1 87 ? -19.635 -4.411 0.732 1.00 73.56 87 ASP A N 1
ATOM 655 C CA . ASP A 1 87 ? -20.235 -5.545 1.444 1.00 73.56 87 ASP A CA 1
ATOM 656 C C . ASP A 1 87 ? -19.327 -6.127 2.538 1.00 73.56 87 ASP A C 1
ATOM 658 O O . ASP A 1 87 ? -19.740 -7.010 3.285 1.00 73.56 87 ASP A O 1
ATOM 662 N N . SER A 1 88 ? -18.094 -5.629 2.661 1.00 79.44 88 SER A N 1
ATOM 663 C CA . SER A 1 88 ? -17.203 -5.972 3.765 1.00 79.44 88 SER A CA 1
ATOM 664 C C . SER A 1 88 ? -16.253 -4.813 4.025 1.00 79.44 88 SER A C 1
ATOM 666 O O . SER A 1 88 ? -15.400 -4.503 3.196 1.00 79.44 88 SER A O 1
ATOM 668 N N . LEU A 1 89 ? -16.412 -4.146 5.165 1.00 84.88 89 LEU A N 1
ATOM 669 C CA . LEU A 1 89 ? -15.701 -2.909 5.463 1.00 84.88 89 LEU A CA 1
ATOM 670 C C . LEU A 1 89 ? -14.791 -3.086 6.679 1.00 84.88 89 LEU A C 1
ATOM 672 O O . LEU A 1 89 ? -15.256 -3.569 7.716 1.00 84.88 89 LEU A O 1
ATOM 676 N N . PRO A 1 90 ? -13.526 -2.641 6.597 1.00 91.31 90 PRO A N 1
ATOM 677 C CA . PRO A 1 90 ? -12.663 -2.569 7.768 1.00 91.31 90 PRO A CA 1
ATOM 678 C C . PRO A 1 90 ? -13.189 -1.493 8.732 1.00 91.31 90 PRO A C 1
ATOM 680 O O . PRO A 1 90 ? -14.100 -0.732 8.404 1.00 91.31 90 PRO A O 1
ATOM 683 N N . ASN A 1 91 ? -12.598 -1.346 9.916 1.00 92.56 91 ASN A N 1
ATOM 684 C CA . ASN A 1 91 ? -12.836 -0.151 10.726 1.00 92.56 91 ASN A CA 1
ATOM 685 C C . ASN A 1 91 ? -12.187 1.085 10.085 1.00 92.56 91 ASN A C 1
ATOM 687 O O . ASN A 1 91 ? -12.785 2.163 10.107 1.00 92.56 91 ASN A O 1
ATOM 691 N N . TYR A 1 92 ? -11.006 0.909 9.481 1.00 93.00 92 TYR A N 1
ATOM 692 C CA . TYR A 1 92 ? -10.239 1.990 8.871 1.00 93.00 92 TYR A CA 1
ATOM 693 C C . TYR A 1 92 ? -9.674 1.648 7.490 1.00 93.00 92 TYR A C 1
ATOM 695 O O . TYR A 1 92 ? -9.304 0.510 7.214 1.00 93.00 92 TYR A O 1
ATOM 703 N N . TYR A 1 93 ? -9.521 2.675 6.658 1.00 92.19 93 TYR A N 1
ATOM 704 C CA . TYR A 1 93 ? -8.656 2.661 5.483 1.00 92.19 93 TYR A CA 1
ATOM 705 C C . TYR A 1 93 ? -7.385 3.446 5.789 1.00 92.19 93 TYR A C 1
ATOM 707 O O . TYR A 1 93 ? -7.454 4.644 6.067 1.00 92.19 93 TYR A O 1
ATOM 715 N N . LEU A 1 94 ? -6.235 2.783 5.718 1.00 93.31 94 LEU A N 1
ATOM 716 C CA . LEU A 1 94 ? -4.926 3.421 5.774 1.00 93.31 94 LEU A CA 1
ATOM 717 C C . LEU A 1 94 ? -4.445 3.648 4.340 1.00 93.31 94 LEU A C 1
ATOM 719 O O . LEU A 1 94 ? -4.144 2.698 3.623 1.00 93.31 94 LEU A O 1
ATOM 723 N N . VAL A 1 95 ? -4.404 4.905 3.912 1.00 91.62 95 VAL A N 1
ATOM 724 C CA . VAL A 1 95 ? -4.114 5.286 2.529 1.00 91.62 95 VAL A CA 1
ATOM 725 C C . VAL A 1 95 ? -2.778 6.007 2.467 1.00 91.62 95 VAL A C 1
ATOM 727 O O . VAL A 1 95 ? -2.632 7.101 3.004 1.00 91.62 95 VAL A O 1
ATOM 730 N N . MET A 1 96 ? -1.814 5.407 1.783 1.00 91.00 96 MET A N 1
ATOM 731 C CA . MET A 1 96 ? -0.511 5.994 1.484 1.00 91.00 96 MET A CA 1
ATOM 732 C C . MET A 1 96 ? -0.500 6.473 0.036 1.00 91.00 96 MET A C 1
ATOM 734 O O . MET A 1 96 ? -0.974 5.770 -0.861 1.00 91.00 96 MET A O 1
ATOM 738 N N . VAL A 1 97 ? 0.021 7.676 -0.185 1.00 87.56 97 VAL A N 1
ATOM 739 C CA . VAL A 1 97 ? -0.013 8.347 -1.487 1.00 87.56 97 VAL A CA 1
ATOM 740 C C . VAL A 1 97 ? 1.374 8.874 -1.832 1.00 87.56 97 VAL A C 1
ATOM 742 O O . VAL A 1 97 ? 2.011 9.529 -1.002 1.00 87.56 97 VAL A O 1
ATOM 745 N N . GLY A 1 98 ? 1.831 8.579 -3.047 1.00 85.00 98 GLY A N 1
ATOM 746 C CA . GLY A 1 98 ? 3.077 9.112 -3.596 1.00 85.00 98 GLY A CA 1
ATOM 747 C C . GLY A 1 98 ? 2.980 10.573 -4.025 1.00 85.00 98 GLY A C 1
ATOM 748 O O . GLY A 1 98 ? 1.906 11.186 -4.009 1.00 85.00 98 GLY A O 1
ATOM 749 N N . SER A 1 99 ? 4.124 11.149 -4.386 1.00 82.75 99 SER A N 1
ATOM 750 C CA . SER A 1 99 ? 4.212 12.554 -4.780 1.00 82.75 99 SER A CA 1
ATOM 751 C C . SER A 1 99 ? 3.304 12.885 -5.970 1.00 82.75 99 SER A C 1
ATOM 753 O O . SER A 1 99 ? 3.136 12.107 -6.912 1.00 82.75 99 SER A O 1
ATOM 755 N N . SER A 1 100 ? 2.714 14.085 -5.938 1.00 73.12 100 SER A N 1
ATOM 756 C CA . SER A 1 100 ? 1.913 14.585 -7.058 1.00 73.12 100 SER A CA 1
ATOM 757 C C . SER A 1 100 ? 2.805 14.856 -8.265 1.00 73.12 100 SER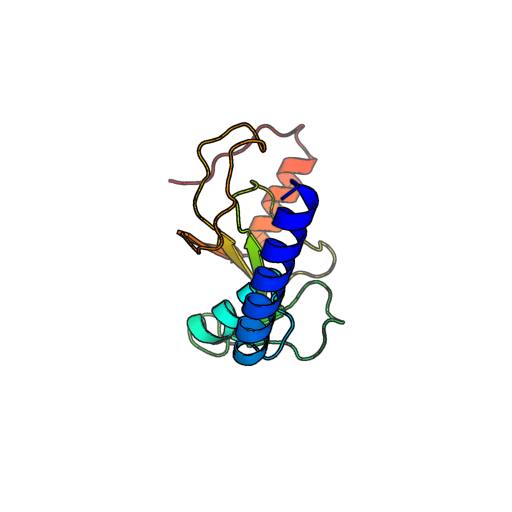 A C 1
ATOM 759 O O . SER A 1 100 ? 3.832 15.522 -8.156 1.00 73.12 100 SER A O 1
ATOM 761 N N . VAL A 1 101 ? 2.383 14.375 -9.428 1.00 71.44 101 VAL A N 1
ATOM 762 C CA . VAL A 1 101 ? 3.035 14.649 -10.709 1.00 71.44 101 VAL A CA 1
ATOM 763 C C . VAL A 1 101 ? 2.340 15.836 -11.372 1.00 71.44 101 VAL A C 1
ATOM 765 O O . VAL A 1 101 ? 1.119 15.856 -11.497 1.00 71.44 101 VAL A O 1
ATOM 768 N N . ALA A 1 102 ? 3.108 16.851 -11.770 1.00 60.53 102 ALA A N 1
ATOM 769 C CA . ALA A 1 102 ? 2.572 18.096 -12.331 1.00 60.53 102 ALA A CA 1
ATOM 770 C C . ALA A 1 102 ? 2.075 17.965 -13.790 1.00 60.53 102 ALA A C 1
ATOM 772 O O . ALA A 1 102 ? 1.568 18.931 -14.354 1.00 60.53 102 ALA A O 1
ATOM 773 N N . GLY A 1 103 ? 2.235 16.796 -14.417 1.00 59.19 103 GLY A N 1
ATOM 774 C CA . GLY A 1 103 ? 1.891 16.571 -15.819 1.00 59.19 103 GLY A CA 1
ATOM 775 C C . GLY A 1 103 ? 0.449 16.107 -16.019 1.00 59.19 103 GLY A C 1
ATOM 776 O O . GLY A 1 103 ? 0.044 15.078 -15.487 1.00 59.19 103 GLY A O 1
ATOM 777 N N . GLU A 1 104 ? -0.307 16.814 -16.864 1.00 54.78 104 GLU A N 1
ATOM 778 C CA . GLU A 1 104 ? -1.620 16.355 -17.354 1.00 54.78 104 GLU A CA 1
ATOM 779 C C . GLU A 1 104 ? -1.505 15.163 -18.327 1.00 54.78 104 GLU A C 1
ATOM 781 O O . GLU A 1 104 ? -2.485 14.458 -18.572 1.00 54.78 104 GLU A O 1
ATOM 786 N N . SER A 1 105 ? -0.311 14.918 -18.887 1.00 60.38 105 SER A N 1
ATOM 787 C CA . SER A 1 105 ? -0.066 13.871 -19.883 1.00 60.38 105 SER A CA 1
ATOM 788 C C . SER A 1 105 ? 0.785 12.719 -19.340 1.00 60.38 105 SER A C 1
ATOM 790 O O . SER A 1 105 ? 1.745 12.909 -18.592 1.00 60.38 105 SER A O 1
ATOM 792 N N . SER A 1 106 ? 0.476 11.499 -19.779 1.00 65.12 106 SER A N 1
ATOM 793 C CA . SER A 1 106 ? 1.237 10.295 -19.427 1.00 65.12 106 SER A CA 1
ATOM 794 C C . SER A 1 106 ? 2.578 10.169 -20.160 1.00 65.12 106 SER A C 1
ATOM 796 O O . SER A 1 106 ? 3.399 9.347 -19.770 1.00 65.12 106 SER A O 1
ATOM 798 N N . ARG A 1 107 ? 2.819 10.955 -21.220 1.00 63.84 107 ARG A N 1
ATOM 799 C CA . ARG A 1 107 ? 3.974 10.775 -22.122 1.00 63.84 107 ARG A CA 1
ATOM 800 C C . ARG A 1 107 ? 5.313 11.236 -21.538 1.00 63.84 107 ARG A C 1
ATOM 802 O O . ARG A 1 107 ? 6.345 10.796 -22.027 1.00 63.84 107 ARG A O 1
ATOM 809 N N . GLU A 1 108 ? 5.302 12.061 -20.494 1.00 64.62 108 GLU A N 1
ATOM 810 C CA . GLU A 1 108 ? 6.513 12.633 -19.869 1.00 64.62 108 GLU A CA 1
ATOM 811 C C . GLU A 1 108 ? 6.521 12.469 -18.341 1.00 64.62 108 GLU A C 1
ATOM 813 O O . GLU A 1 108 ? 7.346 13.045 -17.636 1.00 64.62 108 GLU A O 1
ATOM 818 N N . THR A 1 109 ? 5.595 11.666 -17.816 1.00 67.75 109 THR A N 1
ATOM 819 C CA . THR A 1 109 ? 5.396 11.511 -16.379 1.00 67.75 109 THR A CA 1
ATOM 820 C C . THR A 1 109 ? 6.047 10.225 -15.887 1.00 67.75 109 THR A C 1
ATOM 822 O O . THR A 1 109 ? 5.678 9.128 -16.305 1.00 67.75 109 THR A O 1
ATOM 825 N N . ILE A 1 110 ? 6.989 10.353 -14.953 1.00 72.94 110 ILE A N 1
ATOM 826 C CA . ILE A 1 110 ? 7.445 9.233 -14.130 1.00 72.94 110 ILE A CA 1
ATOM 827 C C . ILE A 1 110 ? 6.512 9.162 -12.931 1.00 72.94 110 ILE A C 1
ATOM 829 O O . ILE A 1 110 ? 6.353 10.147 -12.215 1.00 72.94 110 ILE A O 1
ATOM 833 N N . TYR A 1 111 ? 5.902 8.002 -12.713 1.00 73.81 111 TYR A N 1
ATOM 834 C CA . TYR A 1 111 ? 5.121 7.765 -11.510 1.00 73.81 111 TYR A CA 1
ATOM 835 C C . TYR A 1 111 ? 6.063 7.423 -10.359 1.00 73.81 111 TYR A C 1
ATOM 837 O O . TYR A 1 111 ? 6.696 6.363 -10.403 1.00 73.81 111 TYR A O 1
ATOM 845 N N . PRO A 1 112 ? 6.214 8.322 -9.372 1.00 74.50 112 PRO A N 1
ATOM 846 C CA . PRO A 1 112 ? 7.141 8.090 -8.287 1.00 74.50 112 PRO A CA 1
ATOM 847 C C . PRO A 1 112 ? 6.626 6.946 -7.407 1.00 74.50 112 PRO A C 1
ATOM 849 O O . PRO A 1 112 ? 5.428 6.685 -7.309 1.00 74.50 112 PRO A O 1
ATOM 852 N N . THR A 1 113 ? 7.555 6.222 -6.797 1.00 80.94 113 THR A N 1
ATOM 853 C CA . THR A 1 113 ? 7.267 5.119 -5.870 1.00 80.94 113 THR A CA 1
ATOM 854 C C . THR A 1 113 ? 7.553 5.523 -4.425 1.00 80.94 113 THR A C 1
ATOM 856 O O . THR A 1 113 ? 7.882 4.671 -3.599 1.00 80.94 113 THR A O 1
ATOM 859 N N . ASP A 1 114 ? 7.509 6.824 -4.140 1.00 87.50 114 ASP A N 1
ATOM 860 C CA . ASP A 1 114 ? 7.677 7.390 -2.809 1.00 87.50 114 ASP A CA 1
ATOM 861 C C . ASP A 1 114 ? 6.349 7.407 -2.034 1.00 87.50 114 ASP A C 1
ATOM 863 O O . ASP A 1 114 ? 5.274 7.172 -2.583 1.00 87.50 114 ASP A O 1
ATOM 867 N N . ILE A 1 115 ? 6.425 7.698 -0.734 1.00 89.12 115 ILE A N 1
ATOM 868 C CA . ILE A 1 115 ? 5.256 7.969 0.106 1.00 89.12 115 ILE A CA 1
ATOM 869 C C . ILE A 1 115 ? 5.369 9.417 0.574 1.00 89.12 115 ILE A C 1
ATOM 871 O O . ILE A 1 115 ? 6.153 9.731 1.467 1.00 89.12 115 ILE A O 1
ATOM 875 N N . ALA A 1 116 ? 4.580 10.296 -0.038 1.00 87.94 116 ALA A N 1
ATOM 876 C CA . ALA A 1 116 ? 4.550 11.720 0.277 1.00 87.94 116 ALA A CA 1
ATOM 877 C C . ALA A 1 116 ? 3.510 12.054 1.355 1.00 87.94 116 ALA A C 1
ATOM 879 O O . ALA A 1 116 ? 3.618 13.067 2.046 1.00 87.94 116 ALA A O 1
ATOM 880 N N . SER A 1 117 ? 2.459 11.244 1.489 1.00 87.62 117 SER A N 1
ATOM 881 C CA . SER A 1 117 ? 1.375 11.487 2.444 1.00 87.62 117 SER A CA 1
ATOM 882 C C . SER A 1 117 ? 0.725 10.192 2.914 1.00 87.62 117 SER A C 1
ATOM 884 O O . SER A 1 117 ? 0.649 9.211 2.174 1.00 87.62 117 SER A O 1
ATOM 886 N N . VAL A 1 118 ? 0.223 10.211 4.151 1.00 91.19 118 VAL A N 1
ATOM 887 C CA . VAL A 1 118 ? -0.517 9.103 4.762 1.00 91.19 118 VAL A CA 1
ATOM 888 C C . VAL A 1 118 ? -1.813 9.634 5.364 1.00 91.19 118 VAL A C 1
ATOM 890 O O . VAL A 1 118 ? -1.804 10.608 6.115 1.00 91.19 118 VAL A O 1
ATOM 893 N N . TYR A 1 119 ? -2.921 8.972 5.054 1.00 90.69 119 TYR A N 1
ATOM 894 C CA . TYR A 1 119 ? -4.256 9.296 5.537 1.00 90.69 119 TYR A CA 1
ATOM 895 C C . TYR A 1 119 ? -4.875 8.088 6.227 1.00 90.69 119 TYR A C 1
ATOM 897 O O . TYR A 1 119 ? -4.679 6.948 5.811 1.00 90.69 119 TYR A O 1
ATOM 905 N N . LEU A 1 120 ? -5.676 8.350 7.254 1.00 91.88 120 LEU A N 1
ATOM 906 C CA . LEU A 1 120 ? -6.469 7.337 7.932 1.00 91.88 120 LEU A CA 1
ATOM 907 C C . LEU A 1 120 ? -7.940 7.745 7.862 1.00 91.88 120 LEU A C 1
ATOM 909 O O . LEU A 1 120 ? -8.321 8.779 8.409 1.00 91.88 120 LEU A O 1
ATOM 913 N N . PHE A 1 121 ? -8.761 6.938 7.196 1.00 90.06 121 PHE A N 1
ATOM 914 C CA . PHE A 1 121 ? -10.194 7.186 7.058 1.00 90.06 121 PHE A CA 1
ATOM 915 C C . PHE A 1 121 ? -10.994 6.161 7.845 1.00 90.06 121 PHE A C 1
ATOM 917 O O . PHE A 1 121 ? -10.765 4.963 7.715 1.00 90.06 121 PHE A O 1
ATOM 924 N N . GLU A 1 122 ? -11.975 6.616 8.616 1.00 91.19 122 GLU A N 1
ATOM 925 C CA . GLU A 1 122 ? -12.964 5.722 9.213 1.00 91.19 122 GLU A CA 1
ATOM 926 C C . GLU A 1 122 ? -13.974 5.274 8.146 1.00 91.19 122 GLU A C 1
ATOM 928 O O . GLU A 1 122 ? -14.498 6.087 7.375 1.00 91.19 122 GLU A O 1
ATOM 933 N N . SER A 1 123 ? -14.284 3.978 8.101 1.00 87.62 123 SER A N 1
ATOM 934 C CA . SER A 1 123 ? -15.161 3.416 7.063 1.00 87.62 123 SER A CA 1
ATOM 935 C C . SER A 1 123 ? -16.573 4.000 7.061 1.00 87.62 123 SER A C 1
ATOM 937 O O . SER A 1 123 ? -17.217 4.061 6.013 1.00 87.62 123 SER A O 1
ATOM 939 N N . THR A 1 124 ? -17.069 4.452 8.214 1.00 82.25 124 THR A N 1
ATOM 940 C CA . THR A 1 124 ? -18.376 5.115 8.340 1.00 82.25 124 THR A CA 1
ATOM 941 C C . THR A 1 124 ? -18.412 6.426 7.548 1.00 82.25 124 THR A C 1
ATOM 943 O O . THR A 1 124 ? -19.361 6.668 6.798 1.00 82.25 124 THR A O 1
ATOM 946 N N . SER A 1 125 ? -17.353 7.235 7.632 1.00 78.19 125 SER A N 1
ATOM 947 C CA . SER A 1 125 ? -17.213 8.487 6.884 1.00 78.19 125 SER A CA 1
ATOM 948 C C . SER A 1 125 ? -17.105 8.236 5.379 1.00 78.19 125 SER A C 1
ATOM 950 O O . SER A 1 125 ? -17.757 8.917 4.588 1.00 78.19 125 SER A O 1
ATOM 952 N N . VAL A 1 126 ? -16.351 7.210 4.971 1.00 75.75 126 VAL A N 1
ATOM 953 C CA . VAL A 1 126 ? -16.198 6.845 3.552 1.00 75.75 126 VAL A CA 1
ATOM 954 C C . VAL A 1 126 ? -17.532 6.387 2.949 1.00 75.75 126 VAL A C 1
ATOM 956 O O . VAL A 1 126 ? -17.922 6.851 1.875 1.00 75.75 126 VAL A O 1
ATOM 959 N N . GLN A 1 127 ? -18.290 5.544 3.658 1.00 71.44 127 GLN A N 1
ATOM 960 C CA . GLN A 1 127 ? -19.629 5.123 3.229 1.00 71.44 127 GLN A CA 1
ATOM 961 C C . GLN A 1 127 ? -20.602 6.296 3.085 1.00 71.44 127 GLN A C 1
ATOM 963 O O . GLN A 1 127 ? -21.398 6.329 2.142 1.00 71.44 127 GLN A O 1
ATOM 968 N N . GLN A 1 128 ? -20.569 7.251 4.020 1.00 66.94 128 GLN A N 1
ATOM 969 C CA . GLN A 1 128 ? -21.414 8.442 3.948 1.00 66.94 128 GLN A CA 1
ATOM 970 C C . GLN A 1 128 ? -21.102 9.242 2.682 1.00 66.94 128 GLN A C 1
ATOM 972 O O . GLN A 1 128 ? -22.019 9.519 1.908 1.00 66.94 128 GLN A O 1
ATOM 977 N N . ILE A 1 129 ? -19.822 9.527 2.417 1.00 67.06 129 ILE A N 1
ATOM 978 C CA . ILE A 1 129 ? -19.385 10.259 1.218 1.00 67.06 129 ILE A CA 1
ATOM 979 C C . ILE A 1 129 ? -19.840 9.541 -0.057 1.00 67.06 129 ILE A C 1
ATOM 981 O O . ILE A 1 129 ? -20.402 10.176 -0.950 1.00 67.06 129 ILE A O 1
ATOM 985 N N . GLN A 1 130 ? -19.695 8.216 -0.132 1.00 67.50 130 GLN A N 1
ATOM 986 C CA . GLN A 1 130 ? -20.173 7.459 -1.290 1.00 67.50 130 GLN A CA 1
ATOM 987 C C . GLN A 1 130 ? -21.690 7.537 -1.489 1.00 67.50 130 GLN A C 1
ATOM 989 O O . GLN A 1 130 ? -22.159 7.670 -2.621 1.00 67.50 130 GLN A O 1
ATOM 994 N N . ARG A 1 131 ? -22.480 7.458 -0.410 1.00 63.91 131 ARG A N 1
ATOM 995 C CA . ARG A 1 131 ? -23.945 7.590 -0.489 1.00 63.91 131 ARG A CA 1
ATOM 996 C C . ARG A 1 131 ? -24.367 8.985 -0.949 1.00 63.91 131 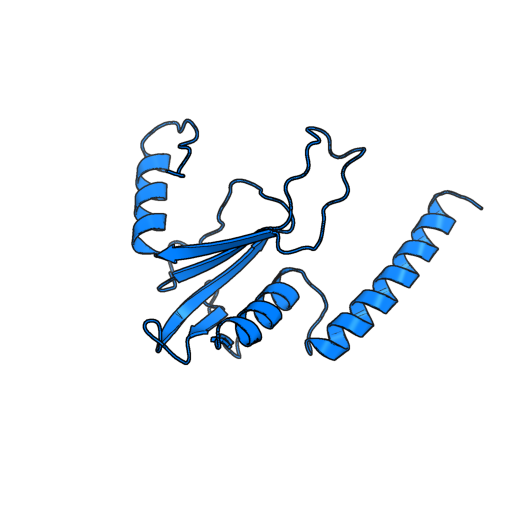ARG A C 1
ATOM 998 O 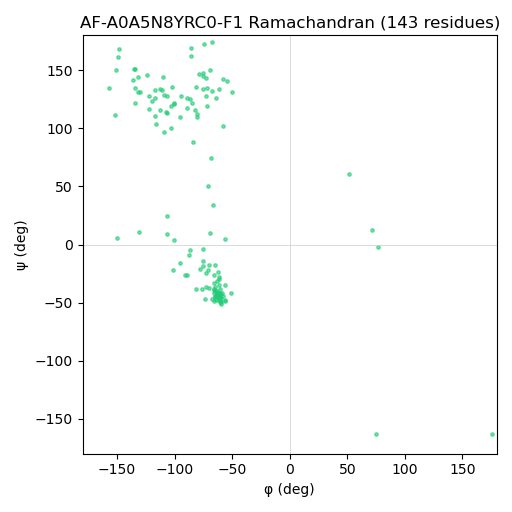O . ARG A 1 131 ? -25.324 9.089 -1.714 1.00 63.91 131 ARG A O 1
ATOM 1005 N N . TYR A 1 132 ? -23.656 10.032 -0.527 1.00 59.28 132 TYR A N 1
ATOM 1006 C CA . TYR A 1 132 ? -23.870 11.390 -1.032 1.00 59.28 132 TYR A CA 1
ATOM 1007 C C . TYR A 1 132 ? -23.508 11.502 -2.520 1.00 59.28 132 TYR A C 1
ATOM 1009 O O . TYR A 1 132 ? -24.341 11.950 -3.304 1.00 59.28 132 TYR A O 1
ATOM 1017 N N . ALA A 1 133 ? -22.337 11.007 -2.932 1.00 58.47 133 ALA A N 1
ATOM 1018 C CA . ALA A 1 133 ? -21.863 11.074 -4.318 1.00 58.47 133 ALA A CA 1
ATOM 1019 C C . ALA A 1 133 ? -22.705 10.254 -5.316 1.00 58.47 133 ALA A C 1
ATOM 1021 O O . ALA A 1 133 ? -22.752 10.584 -6.494 1.00 58.47 133 ALA A O 1
ATOM 1022 N N . LYS A 1 134 ? -23.394 9.194 -4.872 1.00 57.56 134 LYS A N 1
ATOM 1023 C CA . LYS A 1 134 ? -24.344 8.443 -5.717 1.00 57.56 134 LYS A CA 1
ATOM 1024 C C . LYS A 1 134 ? -25.698 9.147 -5.884 1.00 57.56 134 LYS A C 1
ATOM 1026 O O . LYS A 1 134 ? -26.428 8.827 -6.818 1.00 57.56 134 LYS A O 1
ATOM 1031 N N . ARG A 1 135 ? -26.063 10.069 -4.983 1.00 52.25 135 ARG A N 1
ATOM 1032 C CA . ARG A 1 135 ? -27.354 10.787 -5.006 1.00 52.25 135 ARG A CA 1
ATOM 1033 C C . ARG A 1 135 ? -27.319 12.075 -5.824 1.00 52.25 135 ARG A C 1
ATOM 1035 O O . ARG A 1 135 ? -28.349 12.487 -6.345 1.00 52.25 135 ARG A O 1
ATOM 1042 N N . THR A 1 136 ? -26.159 12.699 -5.957 1.00 39.06 136 THR A N 1
ATOM 1043 C CA . THR A 1 136 ? -25.943 13.892 -6.779 1.00 39.06 136 THR A CA 1
ATOM 1044 C C . THR A 1 136 ? -25.036 13.516 -7.948 1.00 39.06 136 THR A C 1
ATOM 1046 O O . THR A 1 136 ? -24.036 12.844 -7.745 1.00 39.06 136 THR A O 1
ATOM 1049 N N . ARG A 1 137 ? -25.347 13.912 -9.193 1.00 42.12 137 ARG A N 1
ATOM 1050 C CA . ARG A 1 137 ? -24.369 13.827 -10.300 1.00 42.12 137 ARG A CA 1
ATOM 1051 C C . ARG A 1 137 ? -23.146 14.659 -9.875 1.00 42.12 137 ARG A C 1
ATOM 1053 O O . ARG A 1 137 ? -23.245 15.880 -9.826 1.00 42.12 137 ARG A O 1
ATOM 1060 N N . ALA A 1 138 ? -22.080 13.998 -9.426 1.00 38.03 138 ALA A N 1
ATOM 1061 C CA . ALA A 1 138 ? -21.166 14.578 -8.445 1.00 38.03 138 ALA A CA 1
ATOM 1062 C C . ALA A 1 138 ? -20.067 15.460 -9.059 1.00 38.03 138 ALA A C 1
ATOM 1064 O O . ALA A 1 138 ? -19.236 15.000 -9.839 1.00 38.03 138 ALA A O 1
ATOM 1065 N N . THR A 1 139 ? -20.037 16.720 -8.625 1.00 28.62 139 THR A N 1
ATOM 1066 C CA . THR A 1 139 ? -18.890 17.637 -8.677 1.00 28.62 139 THR A CA 1
ATOM 1067 C C . THR A 1 139 ? -17.874 17.239 -7.591 1.00 28.62 139 THR A C 1
ATOM 1069 O O . THR A 1 139 ? -18.299 16.817 -6.511 1.00 28.62 139 THR A O 1
ATOM 1072 N N . PRO A 1 140 ? -16.549 17.364 -7.808 1.00 34.91 140 PRO A N 1
ATOM 1073 C CA . PRO A 1 140 ? -15.558 16.968 -6.810 1.00 34.91 140 PRO A CA 1
ATOM 1074 C C . PRO A 1 140 ? -15.667 17.836 -5.551 1.00 34.91 140 PRO A C 1
ATOM 1076 O O . PRO A 1 140 ? -15.596 19.061 -5.633 1.00 34.91 140 PRO A O 1
ATOM 1079 N N . ILE A 1 141 ? -15.810 17.203 -4.386 1.00 34.94 141 ILE A N 1
ATOM 1080 C CA . ILE A 1 141 ? -15.719 17.879 -3.089 1.00 34.94 141 ILE A CA 1
ATOM 1081 C C . ILE A 1 141 ? -14.254 17.838 -2.653 1.00 34.94 141 ILE A C 1
ATOM 1083 O O . ILE A 1 141 ? -13.679 16.769 -2.457 1.00 34.94 141 ILE A O 1
ATOM 1087 N N . GLN A 1 142 ? -13.650 19.014 -2.524 1.00 31.06 142 GLN A N 1
ATOM 1088 C CA . GLN A 1 142 ? -12.305 19.207 -1.997 1.00 31.06 142 GLN A CA 1
ATOM 1089 C C . GLN A 1 142 ? -12.386 19.173 -0.464 1.00 31.06 142 GLN A C 1
ATOM 1091 O O . GLN A 1 142 ? -13.003 20.044 0.143 1.00 31.06 142 GLN A O 1
ATOM 1096 N N . ILE A 1 143 ? -11.815 18.143 0.166 1.00 33.56 143 ILE A N 1
ATOM 1097 C CA . ILE A 1 143 ? -11.731 18.037 1.628 1.00 33.56 143 ILE A CA 1
ATOM 1098 C C . ILE A 1 143 ? -10.271 18.244 2.024 1.00 33.56 143 ILE A C 1
ATOM 1100 O O . ILE A 1 143 ? -9.493 17.303 1.964 1.00 33.56 143 ILE A O 1
ATOM 1104 N N . CYS A 1 144 ? -9.924 19.472 2.407 1.00 28.83 144 CYS A N 1
ATOM 1105 C CA . CYS A 1 144 ? -8.891 19.804 3.394 1.00 28.83 144 CYS A CA 1
ATOM 1106 C C . CYS A 1 144 ? -9.212 21.204 3.944 1.00 28.83 144 CYS A C 1
ATOM 1108 O O . CYS A 1 144 ? -9.577 22.090 3.171 1.00 28.83 144 CYS A O 1
ATOM 1110 N N . ARG A 1 145 ? -9.135 21.358 5.271 1.00 33.84 145 ARG A N 1
ATOM 1111 C CA . ARG A 1 145 ? -9.151 22.655 5.966 1.00 33.84 145 ARG A CA 1
ATOM 1112 C C . ARG A 1 145 ? -7.761 23.269 5.950 1.00 33.84 145 ARG A C 1
ATOM 1114 O O . ARG A 1 145 ? -6.800 22.472 6.020 1.00 33.84 145 ARG A O 1
#

pLDDT: mean 81.69, std 18.09, range [28.62, 98.5]

Radius of gyration: 18.01 Å; Cα contacts (8 Å, |Δi|>4): 189; chains: 1; bounding box: 48×38×52 Å

Nearest PDB structures (foldseek):
  8q5o-assembly1_A  TM=6.477E-01  e=4.958E-03  Escherichia coli
  8q5m-assembly2_D  TM=6.242E-01  e=1.828E-02  Escherichia coli
  8q5m-assembly1_B  TM=4.752E-01  e=4.351E-03  Escherichia coli
  5j4a-assembly2_C  TM=4.592E-01  e=2.651E-01  Burkholderia pseudomallei

Foldseek 3Di:
DDPVVVVVVVVVVVVVVQVVVCVVQVHGNDQQSNQLSCCCVPQVWDADPDCPLVAFGTARCDDPRHRFTEDTAEELEPPVDDDHDVVHYTQKYKYFHHDYWPDPDPPPDDRHSDGPDIDIDGVVVVVVVVVVCVVDVDDDDDDDD

Mean predicted aligned error: 8.3 Å